Protein AF-A0A2I0A4L6-F1 (afdb_monomer)

Radius of gyration: 23.74 Å; Cα contacts (8 Å, |Δi|>4): 140; chains: 1; bounding box: 47×48×65 Å

Organism: NCBI:txid1088818

Foldseek 3Di:
DDDPVVVVVLVVLLVVQLVVLVVVVVVCVVPPDPFKDKAADPPDSQKMKMWGADDCPDPCHRPIKIKIWGHGSNPPVPGIDIDIPPDDDDDPPDDPVNVVVVVVVCVVPPDLVDDPDVVLSVCVVPPVVVNVVVVVVCCVVPVND

Secondary structure (DSSP, 8-state):
---THHHHHHHHHHHHHHHHHHHHHHHHHHS--SSEEEEEETTEEEEEEEEEEPPTTSTTTT-EEEEEEE--TTTTTSPPEEEEE-SSS--TT--HHHHHHHHHHHHHS--SSS-SSHHHHHHHHH-HHHHHHHHHHHHHHHT--

Sequence (145 aa):
MKGPVNRKLYLKTAEMASKRIQKELLDLQRDPPTSCSAGPVGEDLFHWQATIIGPSDSPYSGGVFFVNIHFPPDYPFKPPKINFQTKEHWSPALTISNVLLSICSLLTDPNPDDPLVPEIAHIYKNQRTRYEETARAWTQKYAMG

Nearest PDB structures (foldseek):
  5tut-assembly1_A  TM=5.656E-01  e=1.152E-16  Homo sapiens
  3ptf-assembly1_A  TM=5.688E-01  e=2.441E-16  Homo sapiens
  4qpl-assembly2_D  TM=5.590E-01  e=1.900E-16  Homo sapiens
  1x23-assembly2_B  TM=5.606E-01  e=5.504E-16  Homo sapiens
  2yb6-assembly1_A  TM=5.553E-01  e=1.164E-10  Homo sapiens

InterPro domains:
  IPR000608 Ubiquitin-conjugating (UBC), catalytic core domain [PF00179] (20-87)
  IPR000608 Ubiquitin-conjugating (UBC), catalytic core domain [PS50127] (16-144)
  IPR016135 Ubiquitin-conjugating enzyme/RWD-like [G3DSA:3.10.110.10] (6-87)
  IPR016135 Ubiquitin-conjugating enzyme/RWD-like [G3DSA:3.10.110.10] (88-145)
  IPR016135 Ubiquitin-conjugating enzyme/RWD-like [SSF54495] (12-144)

Solvent-accessible surface area (backbone atoms only — not comparable to full-atom values): 8477 Å² total; per-residue (Å²): 140,86,66,78,75,57,57,62,53,51,51,54,36,32,54,56,19,49,57,52,52,52,51,52,52,53,50,43,72,74,58,64,56,94,53,40,51,73,44,55,53,82,87,40,80,49,35,27,44,30,44,37,51,31,52,82,94,44,99,44,39,87,38,77,45,42,31,41,36,39,52,46,52,53,30,84,84,42,75,62,49,76,45,75,63,74,86,89,71,93,56,96,85,59,50,71,67,57,52,52,51,51,50,53,46,41,74,73,55,66,62,60,90,76,43,95,50,59,68,59,25,49,35,51,74,74,35,51,69,60,39,52,54,51,52,51,53,48,41,53,71,75,72,47,131

pLDDT: mean 83.28, std 13.37, range [39.16, 95.69]

Structure (mmCIF, N/CA/C/O backbone):
data_AF-A0A2I0A4L6-F1
#
_entry.id   AF-A0A2I0A4L6-F1
#
loop_
_atom_site.group_PDB
_atom_site.id
_atom_site.type_symbol
_atom_site.label_atom_id
_atom_site.label_alt_id
_atom_site.label_comp_id
_atom_site.label_asym_id
_atom_site.label_entity_id
_atom_site.label_seq_id
_atom_site.pdbx_PDB_ins_code
_atom_site.Cartn_x
_atom_site.Cartn_y
_atom_site.Cartn_z
_atom_site.occupancy
_atom_site.B_iso_or_equiv
_atom_site.auth_seq_id
_atom_site.auth_comp_id
_atom_site.auth_asym_id
_atom_site.auth_atom_id
_atom_site.pdbx_PDB_model_num
ATOM 1 N N . MET A 1 1 ? -7.951 -29.846 19.945 1.00 39.16 1 MET A N 1
ATOM 2 C CA . MET A 1 1 ? -9.299 -29.722 20.543 1.00 39.16 1 MET A CA 1
ATOM 3 C C . MET A 1 1 ? -9.271 -28.614 21.600 1.00 39.16 1 MET A C 1
ATOM 5 O O . MET A 1 1 ? -8.713 -28.837 22.663 1.00 39.16 1 MET A O 1
ATOM 9 N N . LYS A 1 2 ? -9.746 -27.392 21.303 1.00 40.62 2 LYS A N 1
ATOM 10 C CA . LYS A 1 2 ? -9.796 -26.274 22.275 1.00 40.62 2 LYS A CA 1
ATOM 11 C C . LYS A 1 2 ? -11.227 -26.151 22.816 1.00 40.62 2 LYS A C 1
ATOM 13 O O . LYS A 1 2 ? -12.155 -25.995 22.032 1.00 40.62 2 LYS A O 1
ATOM 18 N N . GLY A 1 3 ? -11.394 -26.293 24.131 1.00 42.25 3 GLY A N 1
ATOM 19 C CA . GLY A 1 3 ? -12.694 -26.413 24.798 1.00 42.25 3 GLY A CA 1
ATOM 20 C C . GLY A 1 3 ? -13.526 -25.116 24.913 1.00 42.25 3 GLY A C 1
ATOM 21 O O . GLY A 1 3 ? -13.028 -24.017 24.655 1.00 42.25 3 GLY A O 1
ATOM 22 N N . PRO A 1 4 ? -14.795 -25.237 25.355 1.00 56.38 4 PRO A N 1
ATOM 23 C CA . PRO A 1 4 ? -15.822 -24.181 25.338 1.00 56.38 4 PRO A CA 1
ATOM 24 C C . PRO A 1 4 ? -15.556 -22.966 26.250 1.00 56.38 4 PRO A C 1
ATOM 26 O O . PRO A 1 4 ? -16.138 -21.904 26.034 1.00 56.38 4 PRO A O 1
ATOM 29 N N . VAL A 1 5 ? -14.644 -23.072 27.223 1.00 54.47 5 VAL A N 1
ATOM 30 C CA . VAL A 1 5 ? -14.294 -21.980 28.157 1.00 54.47 5 VAL A CA 1
ATOM 31 C C . VAL A 1 5 ? -13.628 -20.794 27.439 1.00 54.47 5 VAL A C 1
ATOM 33 O O . VAL A 1 5 ? -13.840 -19.642 27.809 1.00 54.47 5 VAL A O 1
ATOM 36 N N . ASN A 1 6 ? -12.885 -21.050 26.358 1.00 61.91 6 ASN A N 1
ATOM 37 C CA . ASN A 1 6 ? -12.132 -20.011 25.646 1.00 61.91 6 ASN A CA 1
ATOM 38 C C . ASN A 1 6 ? -13.043 -19.110 24.785 1.00 61.91 6 ASN A C 1
ATOM 40 O O . ASN A 1 6 ? -12.815 -17.911 24.654 1.00 61.91 6 ASN A O 1
ATOM 44 N N . ARG A 1 7 ? -14.148 -19.660 24.263 1.00 72.00 7 ARG A N 1
ATOM 45 C CA . ARG A 1 7 ? -15.062 -18.937 23.363 1.00 72.00 7 ARG A CA 1
ATOM 46 C C . ARG A 1 7 ? -15.806 -17.800 24.066 1.00 72.00 7 ARG A C 1
ATOM 48 O O . ARG A 1 7 ? -15.935 -16.721 23.504 1.00 72.00 7 ARG A O 1
ATOM 55 N N . LYS A 1 8 ? -16.285 -18.018 25.294 1.00 73.12 8 LYS A N 1
ATOM 56 C CA . LYS A 1 8 ? -17.049 -17.000 26.038 1.00 73.12 8 LYS A CA 1
ATOM 57 C C . LYS A 1 8 ? -16.169 -15.820 26.467 1.00 73.12 8 LYS A C 1
ATOM 59 O O . LYS A 1 8 ? -16.628 -14.683 26.443 1.00 73.12 8 LYS A O 1
ATOM 64 N N . LEU A 1 9 ? -14.913 -16.090 26.830 1.00 74.81 9 LEU A N 1
ATOM 65 C CA . LEU A 1 9 ? -13.932 -15.053 27.148 1.00 74.81 9 LEU A CA 1
ATOM 66 C C . LEU A 1 9 ? -13.544 -14.255 25.896 1.00 74.81 9 LEU A C 1
ATOM 68 O O . LEU A 1 9 ? -13.596 -13.033 25.936 1.00 74.81 9 LEU A O 1
ATOM 72 N N . TYR A 1 10 ? -13.264 -14.947 24.787 1.00 75.88 10 TYR A N 1
ATOM 73 C CA . TYR A 1 10 ? -12.965 -14.341 23.486 1.00 75.88 10 TYR A CA 1
ATOM 74 C C . TYR A 1 10 ? -14.062 -13.378 23.008 1.00 75.88 10 TYR A C 1
ATOM 76 O O . TYR A 1 10 ? -13.769 -12.275 22.554 1.00 75.88 10 TYR A O 1
ATOM 84 N N . LEU A 1 11 ? -15.332 -13.777 23.136 1.00 79.81 11 LEU A N 1
ATOM 85 C CA . LEU A 1 11 ? -16.466 -12.933 22.748 1.00 79.81 11 LEU A CA 1
ATOM 86 C C . LEU A 1 11 ? -16.561 -11.675 23.620 1.00 79.81 11 LEU A C 1
ATOM 88 O O . LEU A 1 11 ? -16.713 -10.580 23.092 1.00 79.81 11 LEU A O 1
ATOM 92 N N . LYS A 1 12 ? -16.382 -11.807 24.941 1.00 78.56 12 LYS A N 1
ATOM 93 C CA . LYS A 1 12 ? -16.371 -10.651 25.852 1.00 78.56 12 LYS A CA 1
ATOM 94 C C . LYS A 1 12 ? -15.226 -9.681 25.563 1.00 78.56 12 LYS A C 1
ATOM 96 O O . LYS A 1 12 ? -15.427 -8.470 25.610 1.00 78.56 12 LYS A O 1
ATOM 101 N N . THR A 1 13 ? -14.025 -10.191 25.288 1.00 78.06 13 THR A N 1
ATOM 102 C CA . THR A 1 13 ? -12.882 -9.339 24.928 1.00 78.06 13 THR A CA 1
ATOM 103 C C . THR A 1 13 ? -13.136 -8.630 23.599 1.00 78.06 13 THR A C 1
ATOM 105 O O . THR A 1 13 ? -12.950 -7.419 23.525 1.00 78.06 13 THR A O 1
ATOM 108 N N . ALA A 1 14 ? -13.683 -9.336 22.603 1.00 80.75 14 ALA A N 1
ATOM 109 C CA . ALA A 1 14 ? -14.022 -8.756 21.305 1.00 80.75 14 ALA A CA 1
ATOM 110 C C . ALA A 1 14 ? -15.114 -7.672 21.399 1.00 80.75 14 ALA A C 1
ATOM 112 O O . ALA A 1 14 ? -15.025 -6.656 20.715 1.00 80.75 14 ALA A O 1
ATOM 113 N N . GLU A 1 15 ? -16.119 -7.823 22.267 1.00 89.31 15 GLU A N 1
ATOM 114 C CA . GLU A 1 15 ? -17.134 -6.783 22.509 1.00 89.31 15 GLU A CA 1
ATOM 115 C C . GLU A 1 15 ? -16.523 -5.498 23.091 1.00 89.31 15 GLU A C 1
ATOM 117 O O . GLU A 1 15 ? -16.845 -4.391 22.654 1.00 89.31 15 GLU A O 1
ATOM 122 N N . MET A 1 16 ? -15.622 -5.637 24.067 1.00 88.50 16 MET A N 1
ATOM 123 C CA . MET A 1 16 ? -14.898 -4.507 24.662 1.00 88.50 16 MET A CA 1
ATOM 124 C C . MET A 1 16 ? -14.008 -3.811 23.625 1.00 88.50 16 MET A C 1
ATOM 126 O O . MET A 1 16 ? -14.033 -2.583 23.520 1.00 88.50 16 MET A O 1
ATOM 130 N N . ALA A 1 17 ? -13.272 -4.594 22.830 1.00 90.44 17 ALA A N 1
ATOM 131 C CA . ALA A 1 17 ? -12.437 -4.087 21.748 1.00 90.44 17 ALA A CA 1
ATOM 132 C C . ALA A 1 17 ? -13.271 -3.351 20.688 1.00 90.44 17 ALA A C 1
ATOM 134 O O . ALA A 1 17 ? -12.915 -2.243 20.303 1.00 90.44 17 ALA A O 1
ATOM 135 N N . SER A 1 18 ? -14.431 -3.893 20.299 1.00 92.94 18 SER A N 1
ATOM 136 C CA . SER A 1 18 ? -15.337 -3.268 19.320 1.00 92.94 18 SER A CA 1
ATOM 137 C C . SER A 1 18 ? -15.786 -1.875 19.766 1.00 92.94 18 SER A C 1
ATOM 139 O O . SER A 1 18 ? -15.703 -0.923 18.995 1.00 92.94 18 SER A O 1
ATOM 141 N N . LYS A 1 19 ? -16.199 -1.725 21.034 1.00 92.44 19 LYS A N 1
ATOM 142 C CA . LYS A 1 19 ? -16.593 -0.418 21.596 1.00 92.44 19 LYS A CA 1
ATOM 143 C C . LYS A 1 19 ? -15.444 0.585 21.570 1.00 92.44 19 LYS A C 1
ATOM 145 O O . LYS A 1 19 ? -15.656 1.764 21.296 1.00 92.44 19 LYS A O 1
ATOM 150 N N . ARG A 1 20 ? -14.224 0.124 21.862 1.00 93.88 20 ARG A N 1
ATOM 151 C CA . ARG A 1 20 ? -13.028 0.966 21.802 1.00 93.88 20 ARG A CA 1
ATOM 152 C C . ARG A 1 20 ? -12.725 1.392 20.362 1.00 93.88 20 ARG A C 1
ATOM 154 O O . ARG A 1 20 ? -12.533 2.580 20.143 1.00 93.88 20 ARG A O 1
ATOM 161 N N . ILE A 1 21 ? -12.735 0.466 19.403 1.00 94.75 21 ILE A N 1
ATOM 162 C CA . ILE A 1 21 ? -12.461 0.753 17.984 1.00 94.75 21 ILE A CA 1
ATOM 163 C C . ILE A 1 21 ? -13.512 1.712 17.404 1.00 94.75 21 ILE A C 1
ATOM 165 O O . ILE A 1 21 ? -13.159 2.666 16.719 1.00 94.75 21 ILE A O 1
ATOM 169 N N . GLN A 1 22 ? -14.795 1.534 17.739 1.00 93.81 22 GLN A N 1
ATOM 170 C CA . GLN A 1 22 ? -15.858 2.472 17.350 1.00 93.81 22 GLN A CA 1
ATOM 171 C C . GLN A 1 22 ? -15.621 3.880 17.893 1.00 93.81 22 GLN A C 1
ATOM 173 O O . GLN A 1 22 ? -15.841 4.855 17.180 1.00 93.81 22 GLN A O 1
ATOM 178 N N . LYS A 1 23 ? -15.158 4.000 19.142 1.00 92.56 23 LYS A N 1
ATOM 179 C CA . LYS A 1 23 ? -14.806 5.302 19.709 1.00 92.56 23 LYS A CA 1
ATOM 180 C C . LYS A 1 23 ? -13.662 5.959 18.931 1.00 92.56 23 LYS A C 1
ATOM 182 O O . LYS A 1 23 ? -13.772 7.137 18.620 1.00 92.56 23 LYS A O 1
ATOM 187 N N . GLU A 1 24 ? -12.619 5.208 18.574 1.00 93.81 24 GLU A N 1
ATOM 188 C CA . GLU A 1 24 ? -11.510 5.749 17.772 1.00 93.81 24 GLU A CA 1
ATOM 189 C C . GLU A 1 24 ? -11.971 6.198 16.385 1.00 93.81 24 GLU A C 1
ATOM 191 O O . GLU A 1 24 ? -11.559 7.254 15.916 1.00 93.81 24 GLU A O 1
ATOM 196 N N . LEU A 1 25 ? -12.876 5.442 15.755 1.00 93.38 25 LEU A N 1
ATOM 197 C CA . LEU A 1 25 ? -13.463 5.825 14.473 1.00 93.38 25 LEU A CA 1
ATOM 198 C C . LEU A 1 25 ? -14.234 7.145 14.578 1.00 93.38 25 LEU A C 1
ATOM 200 O O . LEU A 1 25 ? -14.075 8.015 13.728 1.00 93.38 25 LEU A O 1
ATOM 204 N N . LEU A 1 26 ? -15.043 7.310 15.629 1.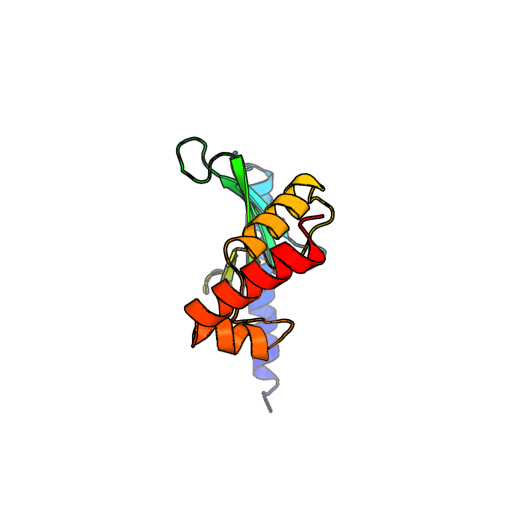00 92.69 26 LEU A N 1
ATOM 205 C CA . LEU A 1 26 ? -15.775 8.555 15.877 1.00 92.69 26 LEU A CA 1
ATOM 206 C C . LEU A 1 26 ? -14.831 9.730 16.144 1.00 92.69 26 LEU A C 1
ATOM 208 O O . LEU A 1 26 ? -15.073 10.832 15.656 1.00 92.69 26 LEU A O 1
ATOM 212 N N . ASP A 1 27 ? -13.760 9.507 16.905 1.00 90.25 27 ASP A N 1
ATOM 213 C CA . ASP A 1 27 ? -12.768 10.541 17.191 1.00 90.25 27 ASP A CA 1
ATOM 214 C C . ASP A 1 27 ? -12.027 10.967 15.905 1.00 90.25 27 ASP A C 1
ATOM 216 O O . ASP A 1 27 ? -11.900 12.166 15.663 1.00 90.25 27 ASP A O 1
ATOM 220 N N . LEU A 1 28 ? -11.647 10.020 15.036 1.00 89.75 28 LEU A N 1
ATOM 221 C CA . LEU A 1 28 ? -11.045 10.298 13.722 1.00 89.75 28 LEU A CA 1
ATOM 222 C C . LEU A 1 28 ? -12.000 11.004 12.754 1.00 89.75 28 LEU A C 1
ATOM 224 O O . LEU A 1 28 ? -11.573 11.849 11.976 1.00 89.75 28 LEU A O 1
ATOM 228 N N . GLN A 1 29 ? -13.291 10.666 12.781 1.00 87.12 29 GLN A N 1
ATOM 229 C CA . GLN A 1 29 ? -14.298 11.355 11.969 1.00 87.12 29 GLN A CA 1
ATOM 230 C C . GLN A 1 29 ? -14.555 12.782 12.460 1.00 87.12 29 GLN A C 1
ATOM 232 O O . GLN A 1 29 ? -14.859 13.661 11.655 1.00 87.12 29 GLN A O 1
ATOM 237 N N . ARG A 1 30 ? -14.453 13.013 13.774 1.00 90.69 30 ARG A N 1
ATOM 238 C CA . ARG A 1 30 ? -14.627 14.340 14.373 1.00 90.69 30 ARG A CA 1
ATOM 239 C C . ARG A 1 30 ? -13.437 15.254 14.090 1.00 90.69 30 ARG A C 1
ATOM 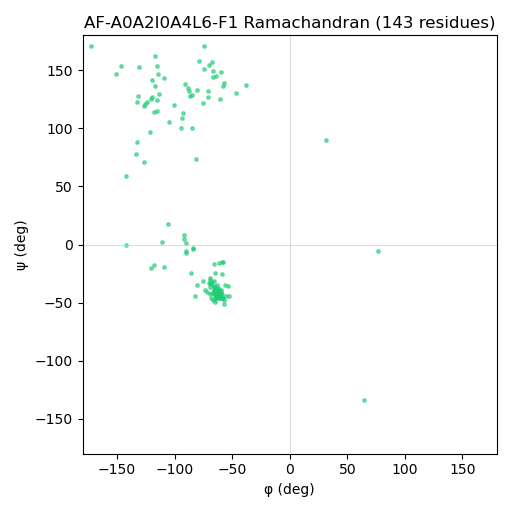241 O O . ARG A 1 30 ? -13.651 16.442 13.875 1.00 90.69 30 ARG A O 1
ATOM 248 N N . ASP A 1 31 ? -12.223 14.717 14.133 1.00 86.56 31 ASP A N 1
ATOM 249 C CA . ASP A 1 31 ? -10.983 15.474 13.947 1.00 86.56 31 ASP A CA 1
ATOM 250 C C . ASP A 1 31 ? -10.044 14.731 12.979 1.00 86.56 31 ASP A C 1
ATOM 252 O O . ASP A 1 31 ? -9.135 14.010 13.408 1.00 86.56 31 ASP A O 1
ATOM 256 N N . PRO A 1 32 ? -10.313 14.817 11.661 1.00 85.25 32 PRO A N 1
ATOM 257 C CA . PRO A 1 32 ? -9.556 14.074 10.669 1.00 85.25 32 PRO A CA 1
ATOM 258 C C . PRO A 1 32 ? -8.138 14.650 10.518 1.00 85.25 32 PRO A C 1
ATOM 260 O O . PRO A 1 32 ? -7.981 15.859 10.323 1.00 85.25 32 PRO A O 1
ATOM 263 N N . PRO A 1 33 ? -7.092 13.806 10.539 1.00 85.94 33 PRO A N 1
ATOM 264 C CA . PRO A 1 33 ? -5.733 14.277 10.323 1.00 85.94 33 PRO A CA 1
ATOM 265 C C . PRO A 1 33 ? -5.526 14.794 8.889 1.00 85.94 33 PRO A C 1
ATOM 267 O O . PRO A 1 33 ? -6.044 14.247 7.920 1.00 85.94 33 PRO A O 1
ATOM 270 N N . THR A 1 34 ? -4.722 15.848 8.731 1.00 82.62 34 THR A N 1
ATOM 271 C CA . THR A 1 34 ? -4.548 16.537 7.437 1.00 82.62 34 THR A CA 1
ATOM 272 C C . THR A 1 34 ? -3.809 15.701 6.389 1.00 82.62 34 THR A C 1
ATOM 274 O O . THR A 1 34 ? -4.074 15.819 5.196 1.00 82.62 34 THR A O 1
ATOM 277 N N . SER A 1 35 ? -2.853 14.876 6.818 1.00 80.44 35 SER A N 1
ATOM 278 C CA . SER A 1 35 ? -1.965 14.104 5.937 1.00 80.44 35 SER A CA 1
ATOM 279 C C . SER A 1 35 ? -2.223 12.600 5.975 1.00 80.44 35 SER A C 1
ATOM 281 O O . SER A 1 35 ? -1.523 11.842 5.300 1.00 80.44 35 SER A O 1
ATOM 283 N N . CYS A 1 36 ? -3.221 12.145 6.732 1.00 85.88 36 CYS A N 1
ATOM 284 C CA . CYS A 1 36 ? -3.623 10.750 6.720 1.00 85.88 36 CYS A CA 1
ATOM 285 C C . CYS A 1 36 ? -5.123 10.573 6.944 1.00 85.88 36 CYS A C 1
ATOM 287 O O . CYS A 1 36 ? -5.788 11.385 7.571 1.00 85.88 36 CYS A O 1
ATOM 289 N N . SER A 1 37 ? -5.659 9.479 6.427 1.00 88.50 37 SER A N 1
ATOM 290 C CA . SER A 1 37 ? -7.020 9.027 6.701 1.00 88.50 37 SER A CA 1
ATOM 291 C C . SER A 1 37 ? -6.979 7.555 7.079 1.00 88.50 37 SER A C 1
ATOM 293 O O . SER A 1 37 ? -6.061 6.842 6.679 1.00 88.50 37 SER A O 1
ATOM 295 N N . ALA A 1 38 ? -7.940 7.090 7.871 1.00 93.19 38 ALA A N 1
ATOM 296 C CA . ALA A 1 38 ? -8.052 5.686 8.244 1.00 93.19 38 ALA A CA 1
ATOM 297 C C . ALA A 1 38 ? -9.509 5.314 8.513 1.00 93.19 38 ALA A C 1
ATOM 299 O O . ALA A 1 38 ? -10.277 6.132 9.018 1.00 93.19 38 ALA A O 1
ATOM 300 N N . GLY A 1 39 ? -9.881 4.076 8.201 1.00 93.56 39 GLY A N 1
ATOM 301 C CA . GLY A 1 39 ? -11.209 3.556 8.502 1.00 93.56 39 GLY A CA 1
ATOM 302 C C . GLY A 1 39 ? -11.346 2.062 8.209 1.00 93.56 39 GLY A C 1
ATOM 303 O O . GLY A 1 39 ? -10.439 1.470 7.616 1.00 93.56 39 GLY A O 1
ATOM 304 N N . PRO A 1 40 ? -12.463 1.445 8.634 1.00 94.88 40 PRO A N 1
ATOM 305 C CA . PRO A 1 40 ? -12.724 0.029 8.410 1.00 94.88 40 PRO A CA 1
ATOM 306 C C . PRO A 1 40 ? -12.865 -0.301 6.923 1.00 94.88 40 PRO A C 1
ATOM 308 O O . PRO A 1 40 ? -13.393 0.486 6.135 1.00 94.88 40 PRO A O 1
ATOM 311 N N . VAL A 1 41 ? -12.399 -1.489 6.547 1.00 89.19 41 VAL A N 1
ATOM 312 C CA . VAL A 1 41 ? -12.516 -2.029 5.192 1.00 89.19 41 VAL A CA 1
ATOM 313 C C . VAL A 1 41 ? -13.775 -2.887 5.116 1.00 89.19 41 VAL A C 1
ATOM 315 O O . VAL A 1 41 ? -13.830 -3.988 5.664 1.00 89.19 41 VAL A O 1
ATOM 318 N N . GLY A 1 42 ? -14.789 -2.395 4.404 1.00 89.19 42 GLY A N 1
ATOM 319 C CA . GLY A 1 42 ? -16.082 -3.074 4.303 1.00 89.19 42 GLY A CA 1
ATOM 320 C C . GLY A 1 42 ? -16.787 -3.156 5.660 1.00 89.19 42 GLY A C 1
ATOM 321 O O . GLY A 1 42 ? -16.840 -2.174 6.394 1.00 89.19 42 GLY A O 1
ATOM 322 N N . GLU A 1 43 ? -17.318 -4.334 5.987 1.00 88.88 43 GLU A N 1
ATOM 323 C CA . GLU A 1 43 ? -18.095 -4.573 7.215 1.00 88.88 43 GLU A CA 1
ATOM 324 C C . GLU A 1 43 ? -17.232 -5.021 8.414 1.00 88.88 43 GLU A C 1
ATOM 326 O O . GLU A 1 43 ? -17.734 -5.144 9.533 1.00 88.88 43 GLU A O 1
ATOM 331 N N . ASP A 1 44 ? -15.937 -5.300 8.208 1.00 90.75 44 ASP A N 1
ATOM 332 C CA . ASP A 1 44 ? -15.054 -5.756 9.285 1.00 90.75 44 ASP A CA 1
ATOM 333 C C . ASP A 1 44 ? -14.481 -4.573 10.074 1.00 90.75 44 ASP A C 1
ATOM 335 O O . ASP A 1 44 ? -13.495 -3.943 9.693 1.00 90.75 44 ASP A O 1
ATOM 339 N N . LEU A 1 45 ? -15.077 -4.311 11.237 1.00 93.31 45 LEU A N 1
ATOM 340 C CA . LEU A 1 45 ? -14.627 -3.271 12.160 1.00 93.31 45 LEU A CA 1
ATOM 341 C C . LEU A 1 45 ? -13.174 -3.464 12.641 1.00 93.31 45 LEU A C 1
ATOM 343 O O . LEU A 1 45 ? -12.538 -2.483 13.018 1.00 93.31 45 LEU A O 1
ATOM 347 N N . PHE A 1 46 ? -12.645 -4.692 12.657 1.00 95.31 46 PHE A N 1
ATOM 348 C CA . PHE A 1 46 ? -11.296 -4.999 13.152 1.00 95.31 46 PHE A CA 1
ATOM 349 C C . PHE A 1 46 ? -10.219 -4.920 12.067 1.00 95.31 46 PHE A C 1
ATOM 351 O O . PHE A 1 46 ? -9.031 -5.020 12.389 1.00 95.31 46 PHE A O 1
ATOM 358 N N . HIS A 1 47 ? -10.604 -4.710 10.809 1.00 94.69 47 HIS A N 1
ATOM 359 C CA . HIS A 1 47 ? -9.681 -4.540 9.699 1.00 94.69 47 HIS A CA 1
ATOM 360 C C . HIS A 1 47 ? -9.848 -3.156 9.089 1.00 94.69 47 HIS A C 1
ATOM 362 O O . HIS A 1 47 ? -10.886 -2.818 8.530 1.00 94.69 47 HIS A O 1
ATOM 368 N N . TRP A 1 48 ? -8.815 -2.335 9.216 1.00 94.88 48 TRP A N 1
ATOM 369 C CA . TRP A 1 48 ? -8.796 -0.976 8.703 1.00 94.88 48 TRP A CA 1
ATOM 370 C C . TRP A 1 48 ? -7.744 -0.812 7.617 1.00 94.88 48 TRP A C 1
ATOM 372 O O . TRP A 1 48 ? -6.709 -1.482 7.622 1.00 94.88 48 TRP A O 1
ATOM 382 N N . GLN A 1 49 ? -7.993 0.145 6.732 1.00 93.44 49 GLN A N 1
ATOM 383 C CA . GLN A 1 49 ? -6.999 0.676 5.816 1.00 93.44 49 GLN A CA 1
ATOM 384 C C . GLN A 1 49 ? -6.794 2.153 6.131 1.00 93.44 49 GLN A C 1
ATOM 386 O O . GLN A 1 49 ? -7.748 2.901 6.349 1.00 93.44 49 GLN A O 1
ATOM 391 N N . ALA A 1 50 ? -5.534 2.561 6.155 1.00 92.12 50 ALA A N 1
ATOM 392 C CA . ALA A 1 50 ? -5.129 3.945 6.242 1.00 92.12 50 ALA A CA 1
ATOM 393 C C . ALA A 1 50 ? -4.417 4.379 4.963 1.00 92.12 50 ALA A C 1
ATOM 395 O O . ALA A 1 50 ? -3.716 3.593 4.326 1.00 92.12 50 ALA A O 1
ATOM 396 N N . THR A 1 51 ? -4.599 5.643 4.607 1.00 88.62 51 THR A N 1
ATOM 397 C CA . THR A 1 51 ? -3.874 6.321 3.536 1.00 88.62 51 THR A CA 1
ATOM 398 C C . THR A 1 51 ? -3.005 7.392 4.168 1.00 88.62 51 THR A C 1
ATOM 400 O O . THR A 1 51 ? -3.498 8.192 4.958 1.00 88.62 51 THR A O 1
ATOM 403 N N . ILE A 1 52 ? -1.720 7.415 3.831 1.00 87.44 52 ILE A N 1
ATOM 404 C CA . ILE A 1 52 ? -0.764 8.414 4.309 1.00 87.44 52 ILE A CA 1
ATOM 405 C C . ILE A 1 52 ? -0.202 9.153 3.102 1.00 87.44 52 ILE A C 1
ATOM 407 O O . ILE A 1 52 ? 0.298 8.532 2.163 1.00 87.44 52 ILE A O 1
ATOM 411 N N . ILE A 1 53 ? -0.275 10.479 3.137 1.00 85.44 53 ILE A N 1
ATOM 412 C CA . ILE A 1 53 ? 0.349 11.355 2.151 1.00 85.44 53 ILE A CA 1
ATOM 413 C C . ILE A 1 53 ? 1.789 11.605 2.594 1.00 85.44 53 ILE A C 1
ATOM 415 O O . ILE A 1 53 ? 2.046 11.997 3.733 1.00 85.44 53 ILE A O 1
ATOM 419 N N . GLY A 1 54 ? 2.730 11.367 1.686 1.00 85.12 54 GLY A N 1
ATOM 420 C CA . GLY A 1 54 ? 4.145 11.606 1.915 1.00 85.12 54 GLY A CA 1
ATOM 421 C C . GLY A 1 54 ? 4.419 13.086 2.216 1.00 85.12 54 GLY A C 1
ATOM 422 O O . GLY A 1 54 ? 4.033 13.937 1.409 1.00 85.12 54 GLY A O 1
ATOM 423 N N . PRO A 1 55 ? 5.076 13.411 3.346 1.00 86.88 55 PRO A N 1
ATOM 424 C CA . PRO A 1 55 ? 5.366 14.791 3.726 1.00 86.88 55 PRO A CA 1
ATOM 425 C C . PR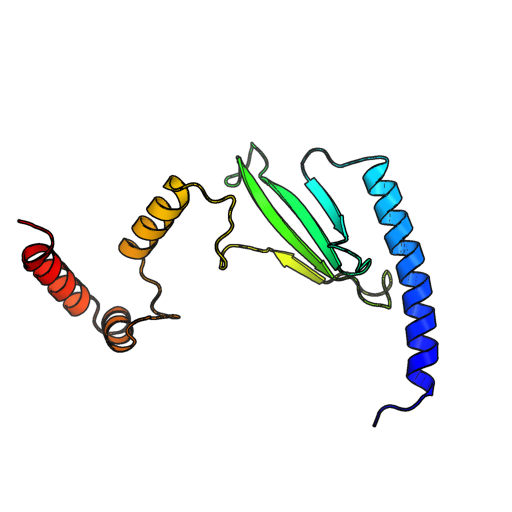O A 1 55 ? 6.169 15.525 2.653 1.00 86.88 55 PRO A C 1
ATOM 427 O O . PRO A 1 55 ? 7.103 14.959 2.074 1.00 86.88 55 PRO A O 1
ATOM 430 N N . SER A 1 56 ? 5.819 16.787 2.401 1.00 88.44 56 SER A N 1
ATOM 431 C CA . SER A 1 56 ? 6.393 17.587 1.312 1.00 88.44 56 SER A CA 1
ATOM 432 C C . SER A 1 56 ? 7.889 17.868 1.466 1.00 88.44 56 SER A C 1
ATOM 434 O O . SER A 1 56 ? 8.577 18.113 0.481 1.00 88.44 56 SER A O 1
ATOM 436 N N . ASP A 1 57 ? 8.380 17.828 2.699 1.00 89.44 57 ASP A N 1
ATOM 437 C CA . ASP A 1 57 ? 9.765 18.034 3.120 1.00 89.44 57 ASP A CA 1
ATOM 438 C C . ASP A 1 57 ? 10.582 16.730 3.186 1.00 89.44 57 ASP A C 1
ATOM 440 O O . ASP A 1 57 ? 11.720 16.725 3.652 1.00 89.44 57 ASP A O 1
ATOM 444 N N . SER A 1 58 ? 10.021 15.618 2.705 1.00 84.38 58 SER A N 1
ATOM 445 C CA . SER A 1 58 ? 10.664 14.304 2.711 1.00 84.38 58 SER A CA 1
ATOM 446 C C . SER A 1 58 ? 10.901 13.767 1.291 1.00 84.38 58 SER A C 1
ATOM 448 O O . SER A 1 58 ? 10.216 14.177 0.351 1.00 84.38 58 SER A O 1
ATOM 450 N N . PRO A 1 59 ? 11.790 12.770 1.107 1.00 82.50 59 PRO A N 1
ATOM 451 C CA . PRO A 1 59 ? 11.930 12.050 -0.166 1.00 82.50 59 PRO A CA 1
ATOM 452 C C . PRO A 1 59 ? 10.644 11.361 -0.647 1.00 82.50 59 PRO A C 1
ATOM 454 O O . PRO A 1 59 ? 10.552 10.956 -1.801 1.00 82.50 59 PRO A O 1
ATOM 457 N N . TYR A 1 60 ? 9.658 11.208 0.238 1.00 79.19 60 TYR A N 1
ATOM 458 C CA . TYR A 1 60 ? 8.365 10.597 -0.048 1.00 79.19 60 TYR A CA 1
ATOM 459 C C . TYR A 1 60 ? 7.320 11.613 -0.516 1.00 79.19 60 TYR A C 1
ATOM 461 O O . TYR A 1 60 ? 6.176 11.226 -0.746 1.00 79.19 60 TYR A O 1
ATOM 469 N N . SER A 1 61 ? 7.692 12.892 -0.631 1.00 83.25 61 SER A N 1
ATOM 470 C CA . SER A 1 61 ? 6.832 13.985 -1.087 1.00 83.25 61 SER A CA 1
ATOM 471 C C . SER A 1 61 ? 6.054 13.610 -2.352 1.00 83.25 61 SER A C 1
ATOM 473 O O . SER A 1 61 ? 6.610 13.084 -3.317 1.00 83.25 61 SER A O 1
ATOM 475 N N . GLY A 1 62 ? 4.739 13.840 -2.322 1.00 77.50 62 GLY A N 1
ATOM 476 C CA . GLY A 1 62 ? 3.814 13.473 -3.401 1.00 77.50 62 GLY A CA 1
ATOM 477 C C . GLY A 1 62 ? 3.445 11.983 -3.464 1.00 77.50 62 GLY A C 1
ATOM 478 O O . GLY A 1 62 ? 2.575 11.605 -4.246 1.00 77.50 62 GLY A O 1
ATOM 479 N N . GLY A 1 63 ? 4.062 11.133 -2.640 1.00 79.00 63 GLY A N 1
ATOM 480 C CA . GLY A 1 63 ? 3.709 9.725 -2.500 1.00 79.00 63 GLY A CA 1
ATOM 481 C C . GLY A 1 63 ? 2.409 9.518 -1.720 1.00 79.00 63 GLY A C 1
ATOM 482 O O . GLY A 1 63 ? 2.067 10.294 -0.830 1.00 79.00 63 GLY A O 1
ATOM 483 N N . VAL A 1 64 ? 1.701 8.434 -2.033 1.00 82.75 64 VAL A N 1
ATOM 484 C CA . VAL A 1 64 ? 0.525 7.968 -1.287 1.00 82.75 64 VAL A CA 1
ATOM 485 C C . VAL A 1 64 ? 0.782 6.533 -0.849 1.00 82.75 64 VAL A C 1
ATOM 487 O O . VAL A 1 64 ? 1.060 5.666 -1.679 1.00 82.75 64 VAL A O 1
ATOM 490 N N . PHE A 1 65 ? 0.708 6.288 0.455 1.00 84.00 65 PHE A N 1
ATOM 491 C CA . PHE A 1 65 ? 1.035 5.007 1.071 1.00 84.00 65 PHE A CA 1
ATOM 492 C C . PHE A 1 65 ? -0.211 4.407 1.705 1.00 84.00 65 PHE A C 1
ATOM 494 O O . PHE A 1 65 ? -0.837 5.028 2.563 1.00 84.00 65 PHE A O 1
ATOM 501 N N . PHE A 1 66 ? -0.549 3.186 1.301 1.00 87.06 66 PHE A N 1
ATOM 502 C CA . PHE A 1 66 ? -1.633 2.425 1.908 1.00 87.06 66 PHE A CA 1
ATOM 503 C C . PHE A 1 66 ? -1.085 1.572 3.048 1.00 87.06 66 PHE A C 1
ATOM 505 O O . PHE A 1 66 ? -0.019 0.964 2.933 1.00 87.06 66 PHE A O 1
ATOM 512 N N . VAL A 1 67 ? -1.814 1.521 4.156 1.00 90.06 67 VAL A N 1
ATOM 513 C CA . VAL A 1 67 ? -1.425 0.793 5.362 1.00 90.06 67 VAL A CA 1
ATOM 514 C C . VAL A 1 67 ? -2.608 -0.034 5.835 1.00 90.06 67 VAL A C 1
ATOM 516 O O . VAL A 1 67 ? -3.669 0.507 6.120 1.00 90.06 67 VAL A O 1
ATOM 519 N N . ASN A 1 68 ? -2.422 -1.343 5.956 1.00 92.50 68 ASN A N 1
ATOM 520 C CA . ASN A 1 68 ? -3.408 -2.232 6.558 1.00 92.50 68 ASN A CA 1
ATOM 521 C C . ASN A 1 68 ? -3.187 -2.315 8.064 1.00 92.50 68 ASN A C 1
ATOM 523 O O . ASN A 1 68 ? -2.065 -2.527 8.531 1.00 92.50 68 ASN A O 1
ATOM 527 N N . ILE A 1 69 ? -4.276 -2.213 8.816 1.00 94.69 69 ILE A N 1
ATOM 528 C CA . ILE A 1 69 ? -4.298 -2.225 10.274 1.00 94.69 69 ILE A CA 1
ATOM 529 C C . ILE A 1 69 ? -5.266 -3.322 10.714 1.00 94.69 69 ILE A C 1
ATOM 531 O O . ILE A 1 69 ? -6.442 -3.297 10.371 1.00 94.69 69 ILE A O 1
ATOM 535 N N . HIS A 1 70 ? -4.773 -4.296 11.472 1.00 94.94 70 HIS A N 1
ATOM 536 C CA . HIS A 1 70 ? -5.597 -5.362 12.038 1.00 94.94 70 HIS A CA 1
ATOM 537 C C . HIS A 1 70 ? -5.601 -5.268 13.559 1.00 94.94 70 HIS A C 1
ATOM 539 O O . HIS A 1 70 ? -4.571 -5.477 14.210 1.00 94.94 70 HIS A O 1
ATOM 545 N N . PHE A 1 71 ? -6.766 -4.988 14.129 1.00 94.19 71 PHE A N 1
ATOM 546 C CA . PHE A 1 71 ? -6.962 -4.941 15.570 1.00 94.19 71 PHE A CA 1
ATOM 547 C C . PHE A 1 71 ? -7.134 -6.358 16.127 1.00 94.19 71 PHE A C 1
ATOM 549 O O . PHE A 1 71 ? -7.909 -7.150 15.583 1.00 94.19 71 PHE A O 1
ATOM 556 N N . PRO A 1 72 ? -6.438 -6.723 17.216 1.00 91.69 72 PRO A N 1
ATOM 557 C CA . PRO A 1 72 ? -6.685 -7.994 17.867 1.00 91.69 72 PRO A CA 1
ATOM 558 C C . PRO A 1 72 ? -7.953 -7.930 18.748 1.00 91.69 72 PRO A C 1
ATOM 560 O O . PRO A 1 72 ? -8.339 -6.855 19.212 1.00 91.69 72 PRO A O 1
ATOM 563 N N . PRO A 1 73 ? -8.584 -9.077 19.060 1.00 88.94 73 PRO A N 1
ATOM 564 C CA . PRO A 1 73 ? -9.777 -9.140 19.915 1.00 88.94 73 PRO A CA 1
ATOM 565 C C . PRO A 1 73 ? -9.579 -8.633 21.350 1.00 88.94 73 PRO A C 1
ATOM 567 O O . PRO A 1 73 ? -10.554 -8.422 22.060 1.00 88.94 73 PRO A O 1
ATOM 570 N N . ASP A 1 74 ? -8.337 -8.485 21.802 1.00 89.38 74 ASP A N 1
ATOM 571 C CA . ASP A 1 74 ? -7.949 -7.948 23.106 1.00 89.38 74 ASP A CA 1
ATOM 572 C C . ASP A 1 74 ? -7.372 -6.524 23.018 1.00 89.38 74 ASP A C 1
ATOM 574 O O . ASP A 1 74 ? -6.748 -6.047 23.966 1.00 89.38 74 ASP A O 1
ATOM 578 N N . TYR A 1 75 ? -7.598 -5.809 21.913 1.00 90.19 75 TYR A N 1
ATOM 579 C CA . TYR A 1 75 ? -7.326 -4.374 21.823 1.00 9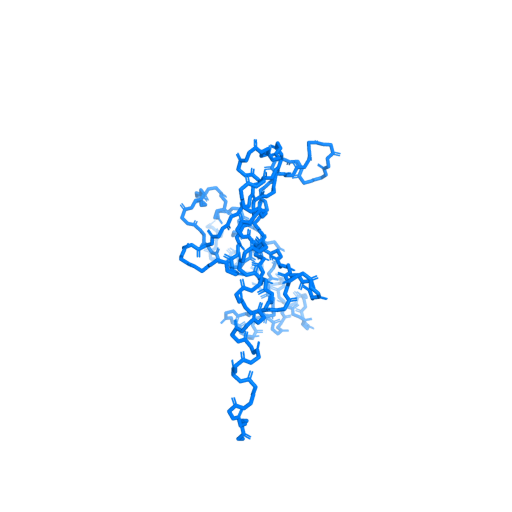0.19 75 TYR A CA 1
ATOM 580 C C . TYR A 1 75 ? -8.112 -3.605 22.908 1.00 90.19 75 TYR A C 1
ATOM 582 O O . TYR A 1 75 ? -9.291 -3.893 23.128 1.00 90.19 75 TYR A O 1
ATOM 590 N N . PRO A 1 76 ? -7.507 -2.631 23.617 1.00 92.12 76 PRO A N 1
ATOM 591 C CA . PRO A 1 76 ? -6.185 -2.025 23.411 1.00 92.12 76 PRO A CA 1
ATOM 592 C C . PRO A 1 76 ? -5.031 -2.689 24.184 1.00 92.12 76 PRO A C 1
ATOM 594 O O . PRO A 1 76 ? -3.916 -2.177 24.157 1.00 92.12 76 PRO A O 1
ATOM 597 N N . PHE A 1 77 ? -5.271 -3.797 24.894 1.00 90.62 77 PHE A N 1
ATOM 598 C CA . PHE A 1 77 ? -4.241 -4.467 25.700 1.00 90.62 77 PHE A CA 1
ATOM 599 C C . PHE A 1 77 ? -3.158 -5.128 24.842 1.00 90.62 77 PHE A C 1
ATOM 601 O O . PHE A 1 77 ? -2.011 -5.229 25.274 1.00 90.62 77 PHE A O 1
ATOM 608 N N . LYS A 1 78 ? -3.508 -5.550 23.621 1.00 86.75 78 LYS A N 1
ATOM 609 C CA . LYS A 1 78 ? -2.536 -5.846 22.564 1.00 86.75 78 LYS A CA 1
ATOM 610 C C . LYS A 1 78 ? -2.586 -4.790 21.463 1.00 86.75 78 LYS A C 1
ATOM 612 O O . LYS A 1 78 ? -3.676 -4.327 21.124 1.00 86.75 78 LYS A O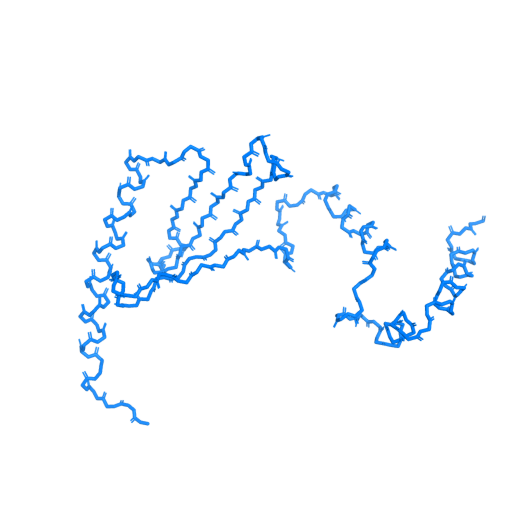 1
ATOM 617 N N . PRO A 1 79 ? -1.428 -4.440 20.877 1.00 92.88 79 PRO A N 1
ATOM 618 C CA . PRO A 1 79 ? -1.365 -3.456 19.808 1.00 92.88 79 PRO A CA 1
ATOM 619 C C . PRO A 1 79 ? -1.986 -3.996 18.508 1.00 92.88 79 PRO A C 1
ATOM 621 O O . PRO A 1 79 ? -1.988 -5.214 18.287 1.00 92.88 79 PRO A O 1
ATOM 624 N N . PRO A 1 80 ? -2.479 -3.112 17.623 1.00 94.69 80 PRO A N 1
ATOM 625 C CA . PRO A 1 80 ? -2.862 -3.501 16.276 1.00 94.69 80 PRO A CA 1
ATOM 626 C C . PRO A 1 80 ? -1.626 -3.924 15.475 1.00 94.69 80 PRO A C 1
ATOM 628 O O . PRO A 1 80 ? -0.522 -3.419 15.684 1.00 94.69 80 PRO A O 1
ATOM 631 N N . LYS A 1 81 ? -1.812 -4.850 14.535 1.00 91.88 81 LYS A N 1
ATOM 632 C CA . LYS A 1 81 ? -0.786 -5.201 13.547 1.00 91.88 81 LYS A CA 1
ATOM 633 C C . LYS A 1 81 ? -0.875 -4.232 12.378 1.00 91.88 81 LYS A C 1
ATOM 635 O O . LYS A 1 81 ? -1.958 -4.066 11.824 1.00 91.88 81 LYS A O 1
ATOM 640 N N . ILE A 1 82 ? 0.249 -3.630 12.005 1.00 91.12 82 ILE A N 1
ATOM 641 C CA . ILE A 1 82 ? 0.327 -2.589 10.976 1.00 91.12 82 ILE A CA 1
ATOM 642 C C . ILE A 1 82 ? 1.254 -3.072 9.862 1.00 91.12 82 ILE A C 1
ATOM 644 O O . ILE A 1 82 ? 2.400 -3.418 10.137 1.00 91.12 82 ILE A O 1
ATOM 648 N N . ASN A 1 83 ? 0.768 -3.077 8.620 1.00 85.12 83 ASN A N 1
ATOM 649 C CA . ASN A 1 83 ? 1.525 -3.493 7.439 1.00 85.12 83 ASN A CA 1
ATOM 650 C C . ASN A 1 83 ? 1.377 -2.451 6.325 1.00 85.12 83 ASN A C 1
ATOM 652 O O . ASN A 1 83 ? 0.257 -2.126 5.938 1.00 85.12 83 ASN A O 1
ATOM 656 N N . PHE A 1 84 ? 2.484 -1.970 5.762 1.00 82.44 84 PHE A N 1
ATOM 657 C CA . PHE A 1 84 ? 2.436 -1.154 4.548 1.00 82.44 84 PHE A CA 1
ATOM 658 C C . PHE A 1 84 ? 2.049 -2.026 3.348 1.00 82.44 84 PHE A C 1
ATOM 660 O O . PHE A 1 84 ? 2.681 -3.045 3.079 1.00 82.44 84 PHE A O 1
ATOM 667 N N . GLN A 1 85 ? 1.019 -1.617 2.609 1.00 72.88 85 GLN A N 1
ATOM 668 C CA . GLN A 1 85 ? 0.707 -2.154 1.288 1.00 72.88 85 GLN A CA 1
ATOM 669 C C . GLN A 1 85 ? 1.606 -1.466 0.259 1.00 72.88 85 GLN A C 1
ATOM 671 O O . GLN A 1 85 ? 1.183 -0.598 -0.503 1.00 72.88 85 GLN A O 1
ATOM 676 N N . THR A 1 86 ? 2.885 -1.824 0.246 1.00 54.38 86 THR A N 1
ATOM 677 C CA . THR A 1 86 ? 3.800 -1.416 -0.823 1.00 54.38 86 THR A CA 1
ATOM 678 C C . THR A 1 86 ? 3.834 -2.484 -1.913 1.00 54.38 86 THR A C 1
ATOM 680 O O . THR A 1 86 ? 4.294 -3.590 -1.668 1.00 54.38 86 THR A O 1
ATOM 683 N N . LYS A 1 87 ? 3.317 -2.109 -3.096 1.00 48.97 87 LYS A N 1
ATOM 684 C CA . LYS A 1 87 ? 3.554 -2.672 -4.442 1.00 48.97 87 LYS A CA 1
ATOM 685 C C . LYS A 1 87 ? 3.851 -4.179 -4.523 1.00 48.97 87 LYS A C 1
ATOM 687 O O . LYS A 1 87 ? 5.010 -4.533 -4.638 1.00 48.97 87 LYS A O 1
ATOM 692 N N . GLU A 1 88 ? 2.819 -5.009 -4.671 1.00 48.59 88 GLU A N 1
ATOM 693 C CA . GLU A 1 88 ? 2.913 -6.199 -5.552 1.00 48.59 88 GLU A CA 1
ATOM 694 C C . GLU A 1 88 ? 1.632 -6.519 -6.343 1.00 48.59 88 GLU A C 1
ATOM 696 O O . GLU A 1 88 ? 1.634 -7.407 -7.189 1.00 48.59 88 GLU A O 1
ATOM 701 N N . HIS A 1 89 ? 0.544 -5.758 -6.196 1.00 44.75 89 HIS A N 1
ATOM 702 C CA . HIS A 1 89 ? -0.664 -6.004 -6.983 1.00 44.75 89 HIS A CA 1
ATOM 703 C C . HIS A 1 89 ? -1.114 -4.733 -7.697 1.00 44.75 89 HIS A C 1
ATOM 705 O O . HIS A 1 89 ? -1.375 -3.701 -7.081 1.00 44.75 89 HIS A O 1
ATOM 711 N N . TRP A 1 90 ? -1.140 -4.823 -9.026 1.00 48.81 90 TRP A N 1
ATOM 712 C CA . TRP A 1 90 ? -1.737 -3.867 -9.953 1.00 48.81 90 TRP A CA 1
ATOM 713 C C . TRP A 1 90 ? -3.058 -3.282 -9.410 1.00 48.81 90 TRP A C 1
ATOM 715 O O . TRP A 1 90 ? -3.886 -4.010 -8.866 1.00 48.81 90 TRP A O 1
ATOM 725 N N . SER A 1 91 ? -3.252 -1.967 -9.568 1.00 51.19 91 SER A N 1
ATOM 726 C CA . SER A 1 91 ? -4.475 -1.246 -9.187 1.00 51.19 91 SER A CA 1
ATOM 727 C C . SER A 1 91 ? -5.113 -0.590 -10.419 1.00 51.19 91 SER A C 1
ATOM 729 O O . SER A 1 91 ? -4.378 -0.020 -11.231 1.00 51.19 91 SER A O 1
ATOM 731 N N . PRO A 1 92 ? -6.456 -0.568 -10.538 1.00 46.72 92 PRO A N 1
ATOM 732 C CA . PRO A 1 92 ? -7.170 0.158 -11.595 1.00 46.72 92 PRO A CA 1
ATOM 733 C C . PRO A 1 92 ? -6.889 1.671 -11.629 1.00 46.72 92 PRO A C 1
ATOM 735 O O . PRO A 1 92 ? -7.198 2.328 -12.617 1.00 46.72 92 PRO A O 1
ATOM 738 N N . ALA A 1 93 ? -6.304 2.229 -10.563 1.00 51.34 93 ALA A N 1
ATOM 739 C CA . ALA A 1 93 ? -5.876 3.626 -10.487 1.00 51.34 93 ALA A CA 1
ATOM 740 C C . ALA A 1 93 ? -4.483 3.885 -11.104 1.00 51.34 93 ALA A C 1
ATOM 742 O O . ALA A 1 93 ? -4.022 5.027 -11.133 1.00 51.34 93 ALA A O 1
ATOM 743 N N . LEU A 1 94 ? -3.778 2.849 -11.574 1.00 56.50 94 LEU A N 1
ATOM 744 C CA . LEU A 1 94 ? -2.489 3.014 -12.241 1.00 56.50 94 LEU A CA 1
ATOM 745 C C . LEU A 1 94 ? -2.697 3.547 -13.660 1.00 56.50 94 LEU A C 1
ATOM 747 O O . LEU A 1 94 ? -3.348 2.923 -14.495 1.00 56.50 94 LEU A O 1
ATOM 751 N N . THR A 1 95 ? -2.099 4.701 -13.949 1.00 75.25 95 THR A N 1
ATOM 752 C CA . THR A 1 95 ? -2.042 5.233 -15.311 1.00 75.25 95 THR A CA 1
ATOM 753 C C . THR A 1 95 ? -1.153 4.352 -16.190 1.00 75.25 95 THR A C 1
ATOM 755 O O . THR A 1 95 ? -0.240 3.679 -15.703 1.00 75.25 95 THR A O 1
ATOM 758 N N . ILE A 1 96 ? -1.361 4.410 -17.509 1.00 78.06 96 ILE A N 1
ATOM 759 C CA . ILE A 1 96 ? -0.470 3.761 -18.484 1.00 78.06 96 ILE A CA 1
ATOM 760 C C . ILE A 1 96 ? 0.988 4.191 -18.268 1.00 78.06 96 ILE A C 1
ATOM 7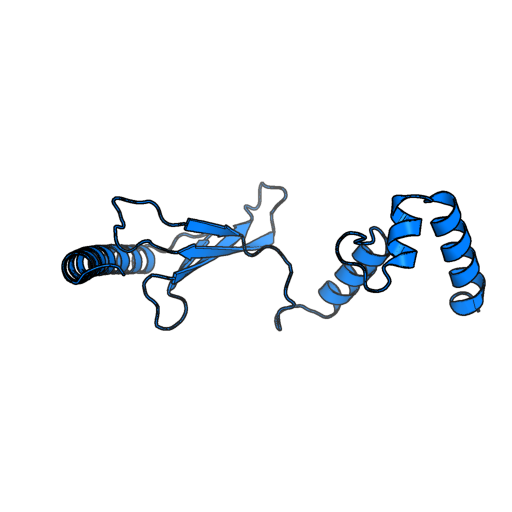62 O O . ILE A 1 96 ? 1.886 3.358 -18.354 1.00 78.06 96 ILE A O 1
ATOM 766 N N . SER A 1 97 ? 1.234 5.447 -17.885 1.00 71.62 97 SER A N 1
ATOM 767 C CA . SER A 1 97 ? 2.576 5.936 -17.556 1.00 71.62 97 SER A CA 1
ATOM 768 C C . SER A 1 97 ? 3.225 5.150 -16.415 1.00 71.62 97 SER A C 1
ATOM 770 O O . SER A 1 97 ? 4.387 4.776 -16.523 1.00 71.62 97 SER A O 1
ATOM 772 N N . ASN A 1 98 ? 2.485 4.828 -15.351 1.00 70.00 98 ASN A N 1
ATOM 773 C CA . ASN A 1 98 ? 3.022 4.042 -14.237 1.00 70.00 98 ASN A CA 1
ATOM 774 C C . ASN A 1 98 ? 3.301 2.588 -14.634 1.00 70.00 98 ASN A C 1
ATOM 776 O O . ASN A 1 98 ? 4.277 2.003 -14.165 1.00 70.00 98 ASN A O 1
ATOM 780 N N . VAL A 1 99 ? 2.483 2.018 -15.524 1.00 74.44 99 VAL A N 1
ATOM 781 C CA . VAL A 1 99 ? 2.732 0.684 -16.087 1.00 74.44 99 VAL A CA 1
ATOM 782 C C . VAL A 1 99 ? 4.014 0.692 -16.921 1.00 74.44 99 VAL A C 1
ATOM 784 O O . VAL A 1 99 ? 4.897 -0.130 -16.682 1.00 74.44 99 VAL A O 1
ATOM 787 N N . LEU A 1 100 ? 4.178 1.656 -17.831 1.00 77.12 100 LEU A N 1
ATOM 788 C CA . LEU A 1 100 ? 5.390 1.792 -18.645 1.00 77.12 100 LEU A CA 1
ATOM 789 C C . LEU A 1 100 ? 6.639 2.030 -17.783 1.00 77.12 100 LEU A C 1
ATOM 791 O O . LEU A 1 100 ? 7.665 1.402 -18.023 1.00 77.12 100 LEU A O 1
ATOM 795 N N . LEU A 1 101 ? 6.547 2.856 -16.735 1.00 70.00 101 LEU A N 1
ATOM 796 C CA . LEU A 1 101 ? 7.642 3.057 -15.779 1.00 70.00 101 LEU A CA 1
ATOM 797 C C . LEU A 1 101 ? 8.005 1.766 -15.038 1.00 70.00 101 LEU A C 1
ATOM 799 O O . LEU A 1 101 ? 9.186 1.497 -14.835 1.00 70.00 101 LEU A O 1
ATOM 803 N N . SER A 1 102 ? 7.016 0.947 -14.666 1.00 73.75 102 SER A N 1
ATOM 804 C CA . SER A 1 102 ? 7.275 -0.348 -14.028 1.00 73.75 102 SER A CA 1
ATOM 805 C C . SER A 1 102 ? 7.987 -1.325 -14.972 1.00 73.75 102 SER A C 1
ATOM 807 O O . SER A 1 102 ? 8.934 -1.987 -14.557 1.00 73.75 102 SER A O 1
ATOM 809 N N . ILE A 1 103 ? 7.619 -1.338 -16.258 1.00 79.75 103 ILE A N 1
ATOM 810 C CA . ILE A 1 103 ? 8.292 -2.135 -17.293 1.00 79.75 103 ILE A CA 1
ATOM 811 C C . ILE A 1 103 ? 9.730 -1.645 -17.501 1.00 79.75 103 ILE A C 1
ATOM 813 O O . ILE A 1 103 ? 10.654 -2.453 -17.487 1.00 79.75 103 ILE A O 1
ATOM 817 N N . CYS A 1 104 ? 9.952 -0.332 -17.627 1.00 74.56 104 CYS A N 1
ATOM 818 C CA . CYS A 1 104 ? 11.301 0.235 -17.736 1.00 74.56 104 CYS A CA 1
ATOM 819 C C . CYS A 1 104 ? 12.166 -0.094 -16.510 1.00 74.56 104 CYS A C 1
ATOM 821 O O . CYS A 1 104 ? 13.347 -0.413 -16.654 1.00 74.56 104 CYS A O 1
ATOM 823 N N . SER A 1 105 ? 11.576 -0.058 -15.312 1.00 73.75 105 SER A N 1
ATOM 824 C CA . SER A 1 105 ? 12.251 -0.463 -14.079 1.00 73.75 105 SER A CA 1
ATOM 825 C C . SER A 1 105 ? 12.661 -1.934 -14.130 1.00 73.75 105 SER A C 1
ATOM 827 O O . SER A 1 105 ? 13.804 -2.228 -13.818 1.00 73.75 105 SER A O 1
ATOM 829 N N . LEU A 1 106 ? 11.782 -2.839 -14.575 1.00 78.81 106 LEU A N 1
ATOM 830 C CA . LEU A 1 106 ? 12.086 -4.274 -14.696 1.00 78.81 106 LEU A CA 1
ATOM 831 C C . LEU A 1 106 ? 13.135 -4.584 -15.771 1.00 78.81 106 LEU A C 1
ATOM 833 O O . LEU A 1 106 ? 13.905 -5.528 -15.624 1.00 78.81 106 LEU A O 1
ATOM 837 N N . LEU A 1 107 ? 13.182 -3.798 -16.850 1.00 83.31 107 LEU A N 1
ATOM 838 C CA . LEU A 1 107 ? 14.237 -3.908 -17.862 1.00 83.31 107 LEU A CA 1
ATOM 839 C C . LEU A 1 107 ? 15.598 -3.439 -17.328 1.00 83.31 107 LEU A C 1
ATOM 841 O O . LEU A 1 107 ? 16.630 -3.948 -17.759 1.00 83.31 107 LEU A O 1
ATOM 845 N N . THR A 1 108 ? 15.595 -2.478 -16.402 1.00 78.69 108 THR A N 1
ATOM 846 C CA . THR A 1 108 ? 16.813 -1.933 -15.784 1.00 78.69 108 THR A CA 1
ATOM 847 C C . THR A 1 108 ? 17.311 -2.821 -14.645 1.00 78.69 108 THR A C 1
ATOM 849 O O . THR A 1 108 ? 18.504 -3.102 -14.564 1.00 78.69 108 THR A O 1
ATOM 852 N N . ASP A 1 109 ? 16.398 -3.282 -13.793 1.00 82.88 109 ASP A N 1
ATOM 853 C CA . ASP A 1 109 ? 16.671 -4.146 -12.648 1.00 82.88 109 ASP A CA 1
ATOM 854 C C . ASP A 1 109 ? 15.676 -5.324 -12.621 1.00 82.88 109 ASP A C 1
ATOM 856 O O . ASP A 1 109 ? 14.583 -5.222 -12.053 1.00 82.88 109 ASP A O 1
ATOM 860 N N . PRO A 1 110 ? 16.009 -6.437 -13.303 1.00 85.06 110 PRO A N 1
ATOM 861 C CA . PRO A 1 110 ? 15.193 -7.645 -13.297 1.00 85.06 110 PRO A CA 1
ATOM 862 C C . PRO A 1 110 ? 15.013 -8.221 -11.888 1.00 85.06 110 PRO A C 1
ATOM 864 O O . PRO A 1 110 ? 15.942 -8.179 -11.085 1.00 85.06 110 PRO A O 1
ATOM 867 N N . ASN A 1 111 ? 13.867 -8.859 -11.623 1.00 86.69 111 ASN A N 1
ATOM 868 C CA . ASN A 1 111 ? 13.618 -9.611 -10.389 1.00 86.69 111 ASN A CA 1
ATOM 869 C C . ASN A 1 111 ? 13.944 -11.110 -10.581 1.00 86.69 111 ASN A C 1
ATOM 871 O O . ASN A 1 111 ? 13.129 -11.845 -11.143 1.00 86.69 111 ASN A O 1
ATOM 875 N N . PRO A 1 112 ? 15.116 -11.606 -10.138 1.00 87.12 112 PRO A N 1
ATOM 876 C CA . PRO A 1 112 ? 15.471 -13.014 -10.281 1.00 87.12 112 PRO A CA 1
ATOM 877 C C . PRO A 1 112 ? 14.919 -13.916 -9.163 1.00 87.12 112 PRO A C 1
ATOM 879 O O . PRO A 1 112 ? 15.181 -15.123 -9.195 1.00 87.12 112 PRO A O 1
ATOM 882 N N . ASP A 1 113 ? 14.253 -13.364 -8.146 1.00 87.44 113 ASP A N 1
ATOM 883 C CA . ASP A 1 113 ? 13.662 -14.121 -7.031 1.00 87.44 113 ASP A CA 1
ATOM 884 C C . ASP A 1 113 ? 12.256 -14.638 -7.351 1.00 87.44 113 ASP A C 1
ATOM 886 O O . ASP A 1 113 ? 11.876 -15.686 -6.834 1.00 87.44 113 ASP A O 1
ATOM 890 N N . ASP A 1 114 ? 11.555 -13.986 -8.284 1.00 88.00 114 ASP A N 1
ATOM 891 C CA . ASP A 1 114 ? 10.306 -14.474 -8.883 1.00 88.00 114 ASP A CA 1
ATOM 892 C C . ASP A 1 114 ? 10.387 -14.500 -10.424 1.00 88.00 114 ASP A C 1
ATOM 894 O O . ASP A 1 114 ? 9.827 -13.648 -11.120 1.00 88.00 114 ASP A O 1
ATOM 898 N N . PRO A 1 115 ? 11.177 -15.423 -11.002 1.00 88.19 115 PRO A N 1
ATOM 899 C CA . PRO A 1 115 ? 11.449 -15.395 -12.425 1.00 88.19 115 PRO A CA 1
ATOM 900 C C . PRO A 1 115 ? 10.398 -16.143 -13.240 1.00 88.19 115 PRO A C 1
ATOM 902 O O . PRO A 1 115 ? 10.136 -17.324 -13.017 1.00 88.19 115 PRO A O 1
ATOM 905 N N . LEU A 1 116 ? 9.913 -15.508 -14.310 1.00 85.69 116 LEU A N 1
ATOM 906 C CA . LEU A 1 116 ? 9.090 -16.193 -15.313 1.00 85.69 116 LEU A CA 1
ATOM 907 C C . LEU A 1 116 ? 9.866 -17.319 -16.021 1.00 85.69 116 LEU A C 1
ATOM 909 O O . LEU A 1 116 ? 9.300 -18.351 -16.372 1.00 85.69 116 LEU A O 1
ATOM 913 N N . VAL A 1 117 ? 11.174 -17.119 -16.226 1.00 91.81 117 VAL A N 1
ATOM 914 C CA . VAL A 1 117 ? 12.085 -18.109 -16.814 1.00 91.81 117 VAL A CA 1
ATOM 915 C C . VAL A 1 117 ? 13.210 -18.399 -15.815 1.00 91.81 117 VAL A C 1
ATOM 917 O O . VAL A 1 117 ? 14.194 -17.651 -15.769 1.00 91.81 117 VAL A O 1
ATOM 920 N N . PRO A 1 118 ? 13.099 -19.477 -15.013 1.00 91.88 118 PRO A N 1
ATOM 921 C CA . PRO A 1 118 ? 14.065 -19.791 -13.958 1.00 91.88 118 PRO A CA 1
ATOM 922 C C . PRO A 1 118 ? 15.511 -19.916 -14.450 1.00 91.88 118 PRO A C 1
ATOM 924 O O . PRO A 1 118 ? 16.439 -19.507 -13.756 1.00 91.88 118 PRO A O 1
ATOM 927 N N . GLU A 1 119 ? 15.714 -20.429 -15.665 1.00 93.00 119 GLU A N 1
ATOM 928 C CA . GLU A 1 119 ? 17.044 -20.572 -16.266 1.00 93.00 119 GLU A CA 1
ATOM 929 C C . GLU A 1 119 ? 17.719 -19.214 -16.512 1.00 93.00 119 GLU A C 1
ATOM 931 O O . GLU A 1 119 ? 18.879 -19.024 -16.149 1.00 93.00 119 GLU A O 1
ATOM 936 N N . ILE A 1 120 ? 16.986 -18.232 -17.051 1.00 91.75 120 ILE A N 1
ATOM 937 C CA . ILE A 1 120 ? 17.519 -16.882 -17.287 1.00 91.75 120 ILE A CA 1
ATOM 938 C C . ILE A 1 120 ? 17.865 -16.217 -15.956 1.00 91.75 120 ILE A C 1
ATOM 940 O O . ILE A 1 120 ? 18.922 -15.602 -15.841 1.00 91.75 120 ILE A O 1
ATOM 944 N N . ALA A 1 121 ? 17.030 -16.386 -14.931 1.00 92.19 121 ALA A N 1
ATOM 945 C CA . ALA A 1 121 ? 17.313 -15.861 -13.600 1.00 92.19 121 ALA A CA 1
ATOM 946 C C . ALA A 1 121 ? 18.523 -16.528 -12.939 1.00 92.19 121 ALA A C 1
ATOM 948 O O . ALA A 1 121 ? 19.313 -15.854 -12.278 1.00 92.19 121 ALA A O 1
ATOM 949 N N . HIS A 1 122 ? 18.722 -17.827 -13.164 1.00 93.50 122 HIS A N 1
ATOM 950 C CA . HIS A 1 122 ? 19.930 -18.521 -12.734 1.00 93.50 122 HIS A CA 1
ATOM 951 C C . HIS A 1 122 ? 21.181 -17.957 -13.428 1.00 93.50 122 HIS A C 1
ATOM 953 O O . HIS A 1 122 ? 22.187 -17.711 -12.762 1.00 93.50 122 HIS A O 1
ATOM 959 N N . ILE A 1 123 ? 21.126 -17.695 -14.738 1.00 94.19 123 ILE A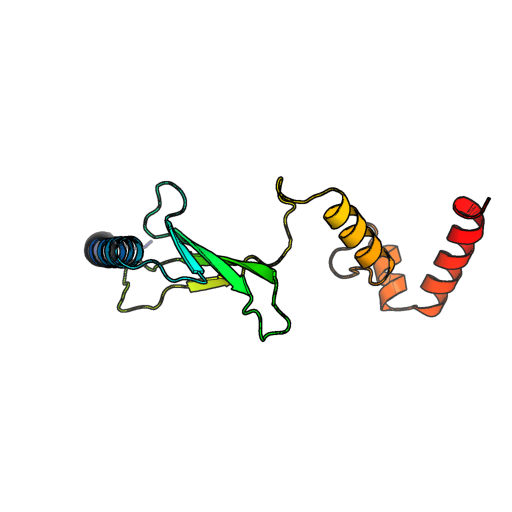 N 1
ATOM 960 C CA . ILE A 1 123 ? 22.229 -17.062 -15.481 1.00 94.19 123 ILE A CA 1
ATOM 961 C C . ILE A 1 123 ? 22.442 -15.618 -14.996 1.00 94.19 123 ILE A C 1
ATOM 963 O O . ILE A 1 123 ? 23.579 -15.218 -14.772 1.00 94.19 123 ILE A O 1
ATOM 967 N N . TYR A 1 124 ? 21.378 -14.853 -14.748 1.00 91.50 124 TYR A N 1
ATOM 968 C CA . TYR A 1 124 ? 21.449 -13.490 -14.210 1.00 91.50 124 TYR A CA 1
ATOM 969 C C . TYR A 1 124 ? 22.129 -13.435 -12.832 1.00 91.50 124 TYR A C 1
ATOM 971 O O . TYR A 1 124 ? 22.967 -12.562 -12.587 1.00 91.50 124 TYR A O 1
ATOM 979 N N . LYS A 1 125 ? 21.796 -14.389 -11.948 1.00 92.69 125 LYS A N 1
ATOM 980 C CA . LYS A 1 125 ? 22.354 -14.512 -10.591 1.00 92.69 125 LYS A CA 1
ATOM 981 C C . LYS A 1 125 ? 23.806 -14.995 -10.587 1.00 92.69 125 LYS A C 1
ATOM 983 O O . LYS A 1 125 ? 24.602 -14.481 -9.811 1.00 92.69 125 LYS A O 1
ATOM 988 N N . ASN A 1 126 ? 24.154 -15.961 -11.441 1.00 95.50 126 ASN A N 1
ATOM 989 C CA . ASN A 1 126 ? 25.433 -16.681 -11.344 1.00 95.50 126 ASN A CA 1
ATOM 990 C C . ASN A 1 126 ? 26.443 -16.354 -12.457 1.00 95.50 126 ASN A C 1
ATOM 992 O O . ASN A 1 126 ? 27.627 -16.638 -12.309 1.00 95.50 126 ASN A O 1
ATOM 996 N N . GLN A 1 127 ? 26.001 -15.800 -13.589 1.00 94.50 127 GLN A N 1
ATOM 997 C CA . GLN A 1 127 ? 26.802 -15.589 -14.805 1.00 94.50 127 GLN A CA 1
ATOM 998 C C . GLN A 1 127 ? 26.441 -14.251 -15.482 1.00 94.50 127 GLN A C 1
ATOM 1000 O O . GLN A 1 127 ? 26.032 -14.213 -16.646 1.00 94.50 127 GLN A O 1
ATOM 1005 N N . ARG A 1 128 ? 26.606 -13.134 -14.757 1.00 92.31 128 ARG A N 1
ATOM 1006 C CA . ARG A 1 128 ? 26.186 -11.789 -15.202 1.00 92.31 128 ARG A CA 1
ATOM 1007 C C . ARG A 1 128 ? 26.727 -11.397 -16.583 1.00 92.31 128 ARG A C 1
ATOM 1009 O O . ARG A 1 128 ? 25.960 -10.921 -17.411 1.00 92.31 128 ARG A O 1
ATOM 1016 N N . THR A 1 129 ? 28.005 -11.654 -16.865 1.00 95.00 129 THR A N 1
ATOM 1017 C CA . THR A 1 129 ? 28.619 -11.350 -18.171 1.00 95.00 129 THR A CA 1
ATOM 1018 C C . THR A 1 129 ? 27.909 -12.069 -19.319 1.00 95.00 129 THR A C 1
ATOM 1020 O O . THR A 1 129 ? 27.550 -11.443 -20.311 1.00 95.00 129 THR A O 1
ATOM 1023 N N . ARG A 1 130 ? 27.618 -13.366 -19.153 1.00 93.50 130 ARG A N 1
ATOM 1024 C CA . ARG A 1 130 ? 26.905 -14.168 -20.157 1.00 93.50 130 ARG A CA 1
ATOM 1025 C C . ARG A 1 130 ? 25.469 -13.687 -20.350 1.00 93.50 130 ARG A C 1
ATOM 1027 O O . ARG A 1 130 ? 24.983 -13.668 -21.482 1.00 93.50 130 ARG A O 1
ATOM 1034 N N . TYR A 1 131 ? 24.792 -13.307 -19.263 1.00 95.31 131 TYR A N 1
ATOM 1035 C CA . TYR A 1 131 ? 23.469 -12.685 -19.334 1.00 95.31 131 TYR A CA 1
ATOM 1036 C C . TYR A 1 131 ? 23.515 -11.416 -20.193 1.00 95.31 131 TYR A C 1
ATOM 1038 O O . TYR A 1 131 ? 22.741 -11.296 -21.138 1.00 95.31 131 TYR A O 1
ATOM 1046 N N . GLU A 1 132 ? 24.454 -10.507 -19.919 1.00 93.44 132 GLU A N 1
ATOM 1047 C CA . GLU A 1 132 ? 24.579 -9.240 -20.647 1.00 93.44 132 GLU A CA 1
ATOM 1048 C C . GLU A 1 132 ? 24.922 -9.433 -22.127 1.00 93.44 132 GLU A C 1
ATOM 1050 O O . GLU A 1 132 ? 24.318 -8.789 -22.982 1.00 93.44 132 GLU A O 1
ATOM 1055 N N . GLU A 1 133 ? 25.860 -10.324 -22.452 1.00 95.69 133 GLU A N 1
ATOM 1056 C CA . GLU A 1 133 ? 26.214 -10.647 -23.840 1.00 95.69 133 GLU A CA 1
ATOM 1057 C C . GLU A 1 133 ? 25.019 -11.214 -24.609 1.00 95.69 133 GLU A C 1
ATOM 1059 O O . GLU A 1 133 ? 24.724 -10.769 -25.720 1.00 95.69 133 GLU A O 1
ATOM 1064 N N . THR A 1 134 ? 24.295 -12.153 -23.995 1.00 91.25 134 THR A N 1
ATOM 1065 C CA . THR A 1 134 ? 23.103 -12.765 -24.594 1.00 91.25 134 THR A CA 1
ATOM 1066 C C . THR A 1 134 ? 22.007 -11.723 -24.794 1.00 91.25 134 THR A C 1
ATOM 1068 O O . THR A 1 134 ? 21.444 -11.635 -25.885 1.00 91.25 134 THR A O 1
ATOM 1071 N N . ALA A 1 135 ? 21.744 -10.896 -23.777 1.00 93.69 135 ALA A N 1
ATO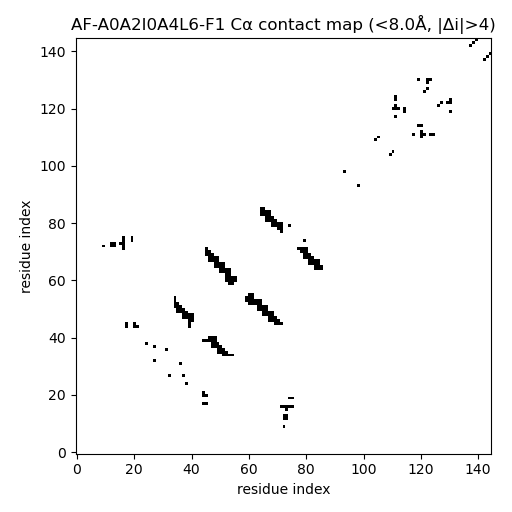M 1072 C CA . ALA A 1 135 ? 20.757 -9.827 -23.842 1.00 93.69 135 ALA A CA 1
ATOM 1073 C C . ALA A 1 135 ? 21.094 -8.825 -24.956 1.00 93.69 135 ALA A C 1
ATOM 1075 O O . ALA A 1 135 ? 20.232 -8.525 -25.777 1.00 93.69 135 ALA A O 1
ATOM 1076 N N . ARG A 1 136 ? 22.354 -8.375 -25.068 1.00 94.62 136 ARG A N 1
ATOM 1077 C CA . ARG A 1 136 ? 22.792 -7.478 -26.154 1.00 94.62 136 ARG A CA 1
ATOM 1078 C C . ARG A 1 136 ? 22.639 -8.120 -27.530 1.00 94.62 136 ARG A C 1
ATOM 1080 O O . ARG A 1 136 ? 22.115 -7.479 -28.437 1.00 94.62 136 ARG A O 1
ATOM 1087 N N . ALA A 1 137 ? 23.062 -9.375 -27.691 1.00 92.69 137 ALA A N 1
ATOM 1088 C CA . ALA A 1 137 ? 22.941 -10.092 -28.959 1.00 92.69 137 ALA A CA 1
ATOM 1089 C C . ALA A 1 137 ? 21.473 -10.250 -29.388 1.00 92.69 137 ALA A C 1
ATOM 1091 O O . ALA A 1 137 ? 21.145 -10.092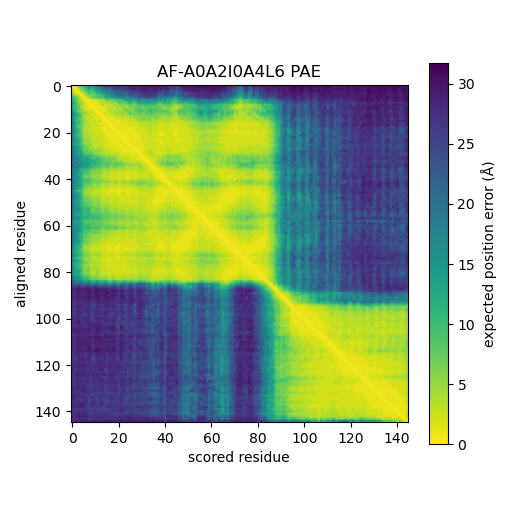 -30.563 1.00 92.69 137 ALA A O 1
ATOM 1092 N N . TRP A 1 138 ? 20.576 -10.528 -28.439 1.00 90.25 138 TRP A N 1
ATOM 1093 C CA . TRP A 1 138 ? 19.142 -10.633 -28.701 1.00 90.25 138 TRP A CA 1
ATOM 1094 C C . TRP A 1 138 ? 18.523 -9.279 -29.040 1.00 90.25 138 TRP A C 1
ATOM 1096 O O . TRP A 1 138 ? 17.771 -9.195 -30.008 1.00 90.25 138 TRP A O 1
ATOM 1106 N N . THR A 1 139 ? 18.884 -8.216 -28.320 1.00 93.81 139 THR A N 1
ATOM 1107 C CA . THR A 1 139 ? 18.462 -6.849 -28.654 1.00 93.81 139 THR A CA 1
ATOM 1108 C C . THR A 1 139 ? 18.883 -6.485 -30.075 1.00 93.81 139 THR A C 1
ATOM 1110 O O . THR A 1 139 ? 18.048 -6.055 -30.866 1.00 93.81 139 THR A O 1
ATOM 1113 N N . GLN A 1 140 ? 20.141 -6.742 -30.444 1.00 91.06 140 GLN A N 1
ATOM 1114 C CA . GLN A 1 140 ? 20.645 -6.464 -31.789 1.00 91.06 140 GLN A CA 1
ATOM 1115 C C . GLN A 1 140 ? 19.913 -7.267 -32.872 1.00 91.06 140 GLN A C 1
ATOM 1117 O O . GLN A 1 140 ? 19.702 -6.763 -33.966 1.00 91.06 140 GLN A O 1
ATOM 1122 N N . LYS A 1 141 ? 19.554 -8.523 -32.588 1.00 91.56 141 LYS A N 1
ATOM 1123 C CA . LYS A 1 141 ? 18.938 -9.423 -33.571 1.00 91.56 141 LYS A CA 1
ATOM 1124 C C . LYS A 1 141 ? 17.438 -9.188 -33.760 1.00 91.56 141 LYS A C 1
ATOM 1126 O O . LYS A 1 141 ? 16.933 -9.418 -34.854 1.00 91.56 141 LYS A O 1
ATOM 1131 N N . TYR A 1 142 ? 16.724 -8.821 -32.697 1.00 88.75 142 TYR A N 1
ATOM 1132 C CA . TYR A 1 142 ? 15.257 -8.823 -32.688 1.00 88.75 142 TYR A CA 1
ATOM 1133 C C . TYR A 1 142 ? 14.624 -7.453 -32.418 1.00 88.75 142 TYR A C 1
ATOM 1135 O O . TYR A 1 142 ? 13.450 -7.278 -32.728 1.00 88.75 142 TYR A O 1
ATOM 1143 N N . ALA A 1 143 ? 15.358 -6.501 -31.832 1.00 84.62 143 ALA A N 1
ATOM 1144 C CA . ALA A 1 143 ? 14.824 -5.193 -31.437 1.00 84.62 143 ALA A CA 1
ATOM 1145 C C . ALA A 1 143 ? 15.481 -4.008 -32.165 1.00 84.62 143 ALA A C 1
ATOM 1147 O O . ALA A 1 143 ? 14.914 -2.918 -32.185 1.00 84.62 143 ALA A O 1
ATOM 1148 N N . MET A 1 144 ? 16.652 -4.211 -32.771 1.00 81.75 144 MET A N 1
ATOM 1149 C CA . MET A 1 144 ? 17.301 -3.241 -33.648 1.00 81.75 144 MET A CA 1
ATOM 1150 C C . MET A 1 144 ? 17.124 -3.713 -35.092 1.00 81.75 144 MET A C 1
ATOM 1152 O O . MET A 1 144 ? 17.725 -4.708 -35.487 1.00 81.75 144 MET A O 1
ATOM 1156 N N . GLY A 1 145 ? 16.224 -3.050 -35.824 1.00 61.75 145 GLY A N 1
ATOM 1157 C CA . GLY A 1 145 ? 16.006 -3.284 -37.256 1.00 61.75 145 GLY A CA 1
ATOM 1158 C C . GLY A 1 145 ? 17.188 -2.848 -38.109 1.00 61.75 145 GLY A C 1
ATOM 1159 O O . GLY A 1 145 ? 17.866 -1.872 -37.712 1.00 61.75 145 GLY A O 1
#

Mean predicted aligned error: 14.34 Å